Protein AF-A0A4R9PF13-F1 (afdb_monomer)

Radius of gyration: 14.57 Å; Cα contacts (8 Å, |Δi|>4): 140; chains: 1; bounding box: 33×23×40 Å

Nearest PDB structures (foldseek):
  8xl7-assembly1_I  TM=9.276E-01  e=1.727E-07  Homo sapiens
  8xl6-assembly1_C  TM=9.276E-01  e=1.968E-07  Homo sapiens
  8rth-assembly1_A  TM=9.446E-01  e=6.267E-06  Trypanosoma brucei
  7kct-assembly1_B  TM=9.243E-01  e=3.901E-05  Hydrogenobacter thermophilus
  5ks8-assembly1_B  TM=8.965E-01  e=8.001E-05  Methylobacillus flagellatus KT

Structure (mmCIF, N/CA/C/O backbone):
data_AF-A0A4R9PF13-F1
#
_entry.id   AF-A0A4R9PF13-F1
#
loop_
_atom_site.group_PDB
_atom_site.id
_atom_site.type_symbol
_atom_site.label_atom_id
_atom_site.label_alt_id
_atom_site.label_comp_id
_atom_site.label_asym_id
_atom_site.label_entity_id
_atom_site.label_seq_id
_atom_site.pdbx_PDB_ins_code
_atom_site.Cartn_x
_atom_site.Cartn_y
_atom_site.Cartn_z
_atom_site.occupancy
_atom_site.B_iso_or_equiv
_atom_site.auth_seq_id
_atom_site.auth_comp_id
_atom_site.auth_asym_id
_atom_site.auth_atom_id
_atom_site.pdbx_PDB_mode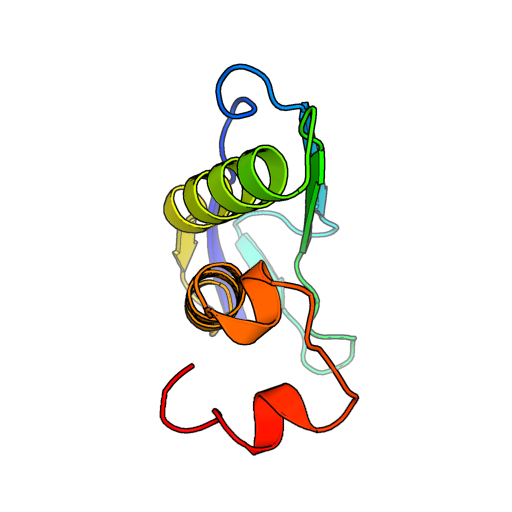l_num
ATOM 1 N N . GLY A 1 1 ? -12.484 3.855 14.281 1.00 89.25 1 GLY A N 1
ATOM 2 C CA . GLY A 1 1 ? -12.342 2.563 14.997 1.00 89.25 1 GLY A CA 1
ATOM 3 C C . GLY A 1 1 ? -11.058 2.564 15.804 1.00 89.25 1 GLY A C 1
ATOM 4 O O . GLY A 1 1 ? -10.326 3.536 15.709 1.00 89.25 1 GLY A O 1
ATOM 5 N N . MET A 1 2 ? -10.772 1.532 16.597 1.00 95.69 2 MET A N 1
ATOM 6 C CA . MET A 1 2 ? -9.487 1.405 17.307 1.00 95.69 2 MET A CA 1
ATOM 7 C C . MET A 1 2 ? -8.587 0.425 16.558 1.00 95.69 2 MET A C 1
ATOM 9 O O . MET A 1 2 ? -9.051 -0.640 16.167 1.00 95.69 2 MET A O 1
ATOM 13 N N . LEU A 1 3 ? -7.311 0.754 16.369 1.00 97.19 3 LEU A N 1
ATOM 14 C CA . LEU A 1 3 ? -6.336 -0.167 15.786 1.00 97.19 3 LEU A CA 1
ATOM 15 C C . LEU A 1 3 ? -5.876 -1.173 16.842 1.00 97.19 3 LEU A C 1
ATOM 17 O O . LEU A 1 3 ? -4.849 -0.981 17.482 1.00 97.19 3 LEU A O 1
ATOM 21 N N . HIS A 1 4 ? -6.628 -2.251 17.050 1.00 97.62 4 HIS A N 1
ATOM 22 C CA . HIS A 1 4 ? -6.238 -3.309 17.990 1.00 97.62 4 HIS A CA 1
ATOM 23 C C . HIS A 1 4 ? -4.922 -3.990 17.602 1.00 97.62 4 HIS A C 1
ATOM 25 O O . HIS A 1 4 ? -4.183 -4.435 18.476 1.00 97.62 4 HIS A O 1
ATOM 31 N N . HIS A 1 5 ? -4.623 -4.040 16.304 1.00 97.75 5 HIS A N 1
ATOM 32 C CA . HIS A 1 5 ? -3.358 -4.534 15.774 1.00 97.75 5 HIS A CA 1
ATOM 33 C C . HIS A 1 5 ? -2.921 -3.684 14.586 1.00 97.75 5 HIS A C 1
ATOM 35 O O . HIS A 1 5 ? -3.749 -3.333 13.742 1.00 97.75 5 HIS A O 1
ATOM 41 N N . LEU A 1 6 ? -1.630 -3.366 14.530 1.00 97.75 6 LEU A N 1
ATOM 42 C CA . LEU A 1 6 ? -0.989 -2.715 13.394 1.00 97.75 6 LEU A CA 1
ATOM 43 C C . LEU A 1 6 ? 0.462 -3.185 13.315 1.00 97.75 6 LEU A C 1
ATOM 45 O O . LEU A 1 6 ? 1.263 -2.874 14.199 1.00 97.75 6 LEU A O 1
ATOM 49 N N . LYS A 1 7 ? 0.802 -3.890 12.240 1.00 98.12 7 LYS A N 1
ATOM 50 C CA . LYS A 1 7 ? 2.166 -4.320 11.949 1.00 98.12 7 LYS A CA 1
ATOM 51 C C . LYS A 1 7 ? 2.457 -4.151 10.462 1.00 98.12 7 LYS A C 1
ATOM 53 O O . LYS A 1 7 ? 1.665 -4.551 9.615 1.00 98.12 7 LYS A O 1
ATOM 58 N N . PHE A 1 8 ? 3.607 -3.560 10.167 1.00 97.88 8 PHE A N 1
ATOM 59 C CA . PHE A 1 8 ? 4.157 -3.462 8.816 1.00 97.88 8 PHE A CA 1
ATOM 60 C C . PHE A 1 8 ? 5.320 -4.453 8.662 1.00 97.88 8 PHE A C 1
ATOM 62 O O . PHE A 1 8 ? 5.832 -4.929 9.678 1.00 97.88 8 PHE A O 1
ATOM 69 N N . PRO A 1 9 ? 5.774 -4.750 7.433 1.00 96.88 9 PRO A N 1
ATOM 70 C CA . PRO A 1 9 ? 6.935 -5.612 7.244 1.00 96.88 9 PRO A CA 1
ATOM 71 C C . PRO A 1 9 ? 8.202 -4.972 7.834 1.00 96.88 9 PRO A C 1
ATOM 73 O O . PRO A 1 9 ? 8.439 -3.773 7.671 1.00 96.88 9 PRO A O 1
ATOM 76 N N . ASP A 1 10 ? 9.036 -5.776 8.496 1.00 94.19 10 ASP A N 1
ATOM 77 C CA . ASP A 1 10 ? 10.246 -5.296 9.187 1.00 94.19 10 ASP A CA 1
ATOM 78 C C . ASP A 1 10 ? 11.374 -4.902 8.217 1.00 94.19 10 ASP A C 1
ATOM 80 O O . ASP A 1 10 ? 12.271 -4.129 8.557 1.00 94.19 10 ASP A O 1
ATOM 84 N N . ALA A 1 11 ? 11.340 -5.435 6.994 1.00 95.00 11 ALA A N 1
ATOM 85 C CA . ALA A 1 11 ? 12.323 -5.173 5.955 1.00 95.00 11 ALA A CA 1
ATOM 86 C C . ALA A 1 11 ? 11.668 -5.130 4.574 1.00 95.00 11 ALA A C 1
ATOM 88 O O . ALA A 1 11 ? 10.622 -5.732 4.331 1.00 95.00 11 ALA A O 1
ATOM 89 N N . ALA A 1 12 ? 12.316 -4.429 3.645 1.00 94.56 12 ALA A N 1
ATOM 90 C CA . ALA A 1 12 ? 11.891 -4.426 2.256 1.00 94.56 12 ALA A CA 1
ATOM 91 C C . ALA A 1 12 ? 12.049 -5.827 1.624 1.00 94.56 12 ALA A C 1
ATOM 93 O O . ALA A 1 12 ? 12.997 -6.550 1.950 1.00 94.56 12 ALA A O 1
ATOM 94 N N . PRO A 1 13 ? 11.180 -6.204 0.668 1.00 93.62 13 PRO A N 1
ATOM 95 C CA . PRO A 1 13 ? 11.406 -7.360 -0.193 1.00 93.62 13 PRO A CA 1
ATOM 96 C C . PRO A 1 13 ? 12.785 -7.331 -0.867 1.00 93.62 13 PRO A C 1
ATOM 98 O O . PRO A 1 13 ? 13.334 -6.264 -1.146 1.00 93.62 13 PRO A O 1
ATOM 101 N N . ALA A 1 14 ? 13.338 -8.510 -1.165 1.00 89.75 14 ALA A N 1
ATOM 102 C CA . ALA A 1 14 ? 14.648 -8.626 -1.803 1.00 89.75 14 ALA A CA 1
ATOM 103 C C . ALA A 1 14 ? 14.730 -7.786 -3.091 1.00 89.75 14 ALA A C 1
ATOM 105 O O . ALA A 1 14 ? 13.819 -7.811 -3.917 1.00 89.75 14 ALA A O 1
ATOM 106 N N . HIS A 1 15 ? 15.846 -7.071 -3.263 1.00 93.25 15 HIS A N 1
ATOM 107 C CA . HIS A 1 15 ? 16.098 -6.172 -4.398 1.00 93.25 15 HIS A CA 1
ATOM 108 C C . HIS A 1 15 ? 15.118 -4.989 -4.535 1.00 93.25 15 HIS A C 1
ATOM 110 O O . HIS A 1 15 ? 15.037 -4.384 -5.606 1.00 93.25 15 HIS A O 1
ATOM 116 N N . ALA A 1 16 ? 14.412 -4.630 -3.461 1.00 97.38 16 ALA A N 1
ATOM 117 C CA . ALA A 1 16 ? 13.580 -3.437 -3.378 1.00 97.38 16 ALA A CA 1
ATOM 118 C C . ALA A 1 16 ? 13.943 -2.594 -2.146 1.00 97.38 16 ALA A C 1
ATOM 120 O O . ALA A 1 16 ? 14.563 -3.071 -1.196 1.00 97.38 16 ALA A O 1
ATOM 121 N N . ALA A 1 17 ? 13.535 -1.328 -2.163 1.00 98.12 17 ALA A N 1
ATOM 122 C CA . ALA A 1 17 ? 13.492 -0.470 -0.987 1.00 98.12 17 ALA A CA 1
ATOM 123 C C . ALA A 1 17 ? 12.034 -0.266 -0.565 1.00 98.12 17 ALA A C 1
ATOM 125 O O . ALA A 1 17 ? 11.136 -0.255 -1.408 1.00 98.12 17 ALA A O 1
ATOM 126 N N . MET A 1 18 ? 11.806 -0.087 0.733 1.00 98.12 18 MET A N 1
ATOM 127 C CA . MET A 1 18 ? 10.484 0.148 1.304 1.00 98.12 18 MET A CA 1
ATOM 128 C C . MET A 1 18 ? 10.569 1.249 2.358 1.00 98.12 18 MET A C 1
ATOM 130 O O . MET A 1 18 ? 11.505 1.277 3.157 1.00 98.12 18 MET A O 1
ATOM 134 N N . ARG A 1 19 ? 9.584 2.146 2.365 1.00 98.12 19 ARG A N 1
ATOM 135 C CA . ARG A 1 19 ? 9.400 3.182 3.379 1.00 98.12 19 ARG A CA 1
ATOM 136 C C . ARG A 1 19 ? 7.953 3.174 3.844 1.00 98.12 19 ARG A C 1
ATOM 138 O O . ARG A 1 19 ? 7.041 3.237 3.025 1.00 98.12 19 ARG A O 1
ATOM 145 N N . ILE A 1 20 ? 7.770 3.138 5.158 1.00 98.12 20 ILE A N 1
ATOM 146 C CA . ILE A 1 20 ? 6.466 3.292 5.797 1.00 98.12 20 ILE A CA 1
ATOM 147 C C . ILE A 1 20 ? 6.409 4.673 6.438 1.00 98.12 20 ILE A C 1
ATOM 149 O O . ILE A 1 20 ? 7.258 5.019 7.259 1.00 98.12 20 ILE A O 1
ATOM 153 N N . GLU A 1 21 ? 5.404 5.458 6.073 1.00 98.12 21 GLU A N 1
ATOM 154 C CA . GLU A 1 21 ? 5.075 6.718 6.737 1.00 98.12 21 GLU A CA 1
ATOM 155 C C . GLU A 1 21 ? 3.748 6.526 7.465 1.00 98.12 21 GLU A C 1
ATOM 157 O O . GLU A 1 21 ? 2.719 6.338 6.823 1.00 98.12 21 GLU A O 1
ATOM 162 N N . THR A 1 22 ? 3.757 6.552 8.795 1.00 97.75 22 THR A N 1
ATOM 163 C CA . THR A 1 22 ? 2.550 6.391 9.615 1.00 97.75 22 THR A CA 1
ATOM 164 C C . THR A 1 22 ? 2.518 7.441 10.717 1.00 97.75 22 THR A C 1
ATOM 166 O O . THR A 1 22 ? 3.549 7.761 11.312 1.00 97.75 22 THR A O 1
ATOM 169 N N . GLY A 1 23 ? 1.328 7.981 10.979 1.00 96.31 23 GLY A N 1
ATOM 170 C CA . GLY A 1 23 ? 1.056 8.857 12.122 1.00 96.31 23 GLY A CA 1
ATOM 171 C C . GLY A 1 23 ? 0.445 8.122 13.317 1.00 96.31 23 GLY A C 1
ATOM 172 O O . GLY A 1 23 ? 0.221 8.745 14.350 1.00 96.31 23 GLY A O 1
ATOM 173 N N . VAL A 1 24 ? 0.173 6.821 13.173 1.00 97.25 24 VAL A N 1
ATOM 174 C CA . VAL A 1 24 ? -0.555 6.000 14.148 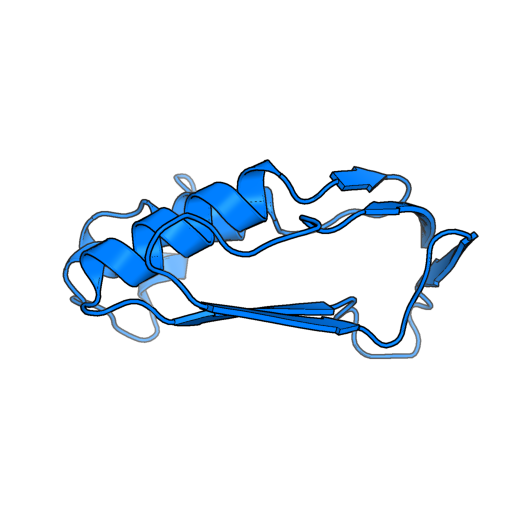1.00 97.25 24 VAL A CA 1
ATOM 175 C C . VAL A 1 24 ? 0.224 4.743 14.530 1.00 97.25 24 VAL A C 1
ATOM 177 O O . VAL A 1 24 ? 1.160 4.319 13.841 1.00 97.25 24 VAL A O 1
ATOM 180 N N . ARG A 1 25 ? -0.173 4.141 15.648 1.00 97.31 25 ARG A N 1
ATOM 181 C CA . ARG A 1 25 ? 0.376 2.920 16.242 1.00 97.31 25 ARG A CA 1
ATOM 182 C C . ARG A 1 25 ? -0.762 2.000 16.693 1.00 97.31 25 ARG A C 1
ATOM 184 O O . ARG A 1 25 ? -1.913 2.420 16.802 1.00 97.31 25 ARG A O 1
ATOM 191 N N . ALA A 1 26 ? -0.443 0.739 16.977 1.00 97.62 26 ALA A N 1
ATOM 192 C CA . ALA A 1 26 ? -1.400 -0.159 17.620 1.00 97.62 26 ALA A CA 1
ATOM 193 C C . ALA A 1 26 ? -1.883 0.445 18.957 1.00 97.62 26 ALA A C 1
ATOM 195 O O . ALA A 1 26 ? -1.084 0.970 19.731 1.00 97.62 26 ALA A O 1
ATOM 196 N N . GLY A 1 27 ? -3.189 0.378 19.205 1.00 97.62 27 GLY A N 1
ATOM 197 C CA . GLY A 1 27 ? -3.889 1.016 20.321 1.00 97.62 27 GLY A CA 1
ATOM 198 C C . GLY A 1 27 ? -4.513 2.375 19.987 1.00 97.62 27 GLY A C 1
ATOM 199 O O . GLY A 1 27 ? -5.428 2.797 20.696 1.00 97.62 27 GLY A O 1
ATOM 200 N N . ASP A 1 28 ? -4.093 3.038 18.905 1.00 97.50 28 ASP A N 1
ATOM 201 C CA . ASP A 1 28 ? -4.623 4.357 18.548 1.00 97.50 28 ASP A CA 1
ATOM 202 C C . ASP A 1 28 ? -6.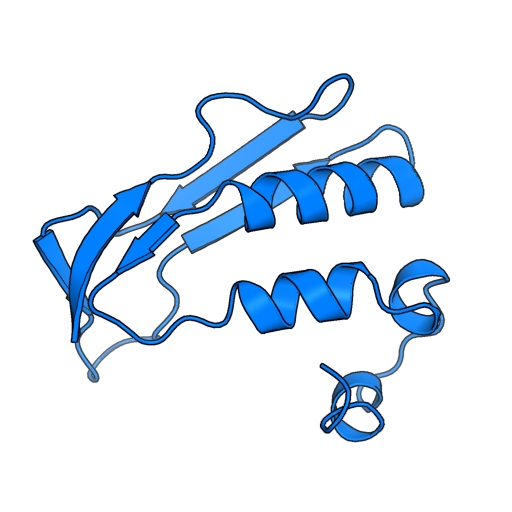069 4.283 18.034 1.00 97.50 28 ASP A C 1
ATOM 204 O O . ASP A 1 28 ? -6.497 3.327 17.376 1.00 97.50 28 ASP A O 1
ATOM 208 N N . ALA A 1 29 ? -6.833 5.341 18.308 1.00 96.12 29 ALA A N 1
ATOM 209 C CA . ALA A 1 29 ? -8.170 5.527 17.762 1.00 96.12 29 ALA A CA 1
ATOM 210 C C . ALA A 1 29 ? -8.118 6.294 16.432 1.00 96.12 29 ALA A C 1
ATOM 212 O O . ALA A 1 29 ? -7.630 7.420 16.364 1.00 96.12 29 ALA A O 1
ATOM 213 N N . ILE A 1 30 ? -8.708 5.717 15.387 1.00 95.94 30 ILE A N 1
ATOM 214 C CA . ILE A 1 30 ? -8.997 6.392 14.120 1.00 95.94 30 ILE A CA 1
ATOM 215 C C . ILE A 1 30 ? -10.324 7.133 14.268 1.00 95.94 30 ILE A C 1
ATOM 217 O O . ILE A 1 30 ? -11.407 6.531 14.246 1.00 95.94 30 ILE A O 1
ATOM 221 N N . SER A 1 31 ? -10.202 8.438 14.490 1.00 93.56 31 SER A N 1
ATOM 222 C CA . SER A 1 31 ? -11.306 9.381 14.643 1.00 93.56 31 SER A CA 1
ATOM 223 C C . SER A 1 31 ? -11.964 9.682 13.285 1.00 93.56 31 SER A C 1
ATOM 225 O O . SER A 1 31 ? -11.259 9.785 12.285 1.00 93.56 31 SER A O 1
ATOM 227 N N . PRO A 1 32 ? -13.295 9.879 13.234 1.00 93.94 32 PRO A N 1
ATOM 228 C CA . PRO A 1 32 ? -13.987 10.299 12.015 1.00 93.94 32 PRO A CA 1
ATOM 229 C C . PRO A 1 32 ? -13.819 11.798 11.702 1.00 93.94 32 PRO A C 1
ATOM 231 O O . PRO A 1 32 ? -14.351 12.273 10.705 1.00 93.94 32 PRO A O 1
ATOM 234 N N . PHE A 1 33 ? -13.134 12.563 12.560 1.00 96.56 33 PHE A N 1
ATOM 235 C CA . PHE A 1 33 ? -12.963 14.014 12.413 1.00 96.56 33 PHE A CA 1
ATOM 236 C C . PHE A 1 33 ? -11.754 14.411 11.552 1.00 96.56 33 PHE A C 1
ATOM 238 O O . PHE A 1 33 ? -11.565 15.596 11.288 1.00 96.56 33 PHE A O 1
ATOM 245 N N . TYR A 1 34 ? -10.933 13.445 11.134 1.00 95.12 34 TYR A N 1
ATOM 246 C CA . TYR A 1 34 ? -9.750 13.658 10.300 1.00 95.12 34 TYR A CA 1
ATOM 247 C C . TYR A 1 34 ? -9.763 12.719 9.091 1.00 95.12 34 TYR A C 1
ATOM 249 O O . TYR A 1 34 ? -10.607 11.829 8.987 1.00 95.12 34 TYR A O 1
ATOM 257 N N . ASP A 1 35 ? -8.813 12.930 8.182 1.00 95.75 35 ASP A N 1
ATOM 258 C CA . ASP A 1 35 ? -8.576 12.044 7.044 1.00 95.75 35 ASP A CA 1
ATOM 259 C C . ASP A 1 35 ? -8.342 10.589 7.514 1.00 95.75 35 ASP A C 1
ATOM 261 O O . ASP A 1 35 ? -7.548 10.375 8.436 1.00 95.75 35 ASP A O 1
ATOM 265 N N . PRO A 1 36 ? -9.004 9.576 6.918 1.00 95.44 36 PRO A N 1
ATOM 266 C CA . PRO A 1 36 ? -8.894 8.181 7.356 1.00 95.44 36 PRO A CA 1
ATOM 267 C C . PRO A 1 36 ? -7.555 7.506 7.009 1.00 95.44 36 PRO A C 1
ATOM 269 O O . PRO A 1 36 ? -7.395 6.310 7.266 1.00 95.44 36 PRO A O 1
ATOM 272 N N . MET A 1 37 ? -6.594 8.215 6.408 1.00 96.56 37 MET A N 1
ATOM 273 C CA . MET A 1 37 ? -5.297 7.652 6.037 1.00 96.56 37 MET A CA 1
ATOM 274 C C . MET A 1 37 ? -4.480 7.265 7.278 1.00 96.56 37 MET A C 1
ATOM 276 O O . MET A 1 37 ? -4.032 8.116 8.044 1.00 96.56 37 MET A O 1
ATOM 280 N N . ILE A 1 38 ? -4.226 5.963 7.439 1.00 96.75 38 ILE A N 1
ATOM 281 C CA . ILE A 1 38 ? -3.429 5.435 8.558 1.00 96.75 38 ILE A CA 1
ATOM 28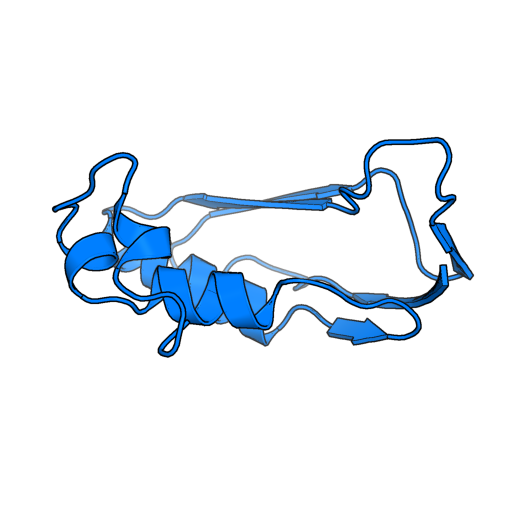2 C C . ILE A 1 38 ? -1.930 5.374 8.244 1.00 96.75 38 ILE A C 1
ATOM 284 O O . ILE A 1 38 ? -1.106 5.599 9.126 1.00 96.75 38 ILE A O 1
ATOM 288 N N . ALA A 1 39 ? -1.558 5.091 6.994 1.00 98.00 39 ALA A N 1
ATOM 289 C CA . ALA A 1 39 ? -0.166 4.983 6.579 1.00 98.00 39 ALA A CA 1
ATOM 290 C C . ALA A 1 39 ? -0.003 5.134 5.063 1.00 98.00 39 ALA A C 1
ATOM 292 O O . ALA A 1 39 ? -0.929 4.876 4.295 1.00 98.00 39 ALA A O 1
ATOM 293 N N . LYS A 1 40 ? 1.214 5.479 4.638 1.00 98.25 40 LYS A N 1
ATOM 294 C CA . LYS A 1 40 ? 1.689 5.351 3.259 1.00 98.25 40 LYS A CA 1
ATOM 295 C C . LYS A 1 40 ? 2.756 4.267 3.210 1.00 98.25 40 LYS A C 1
ATOM 297 O O . LYS A 1 40 ? 3.776 4.366 3.893 1.00 98.25 40 LYS A O 1
ATOM 302 N N . LEU A 1 41 ? 2.518 3.256 2.382 1.00 98.25 41 LEU A N 1
ATOM 303 C CA . LEU A 1 41 ? 3.471 2.195 2.085 1.00 98.25 41 LEU A CA 1
ATOM 304 C C . LEU A 1 41 ? 4.089 2.489 0.720 1.00 98.25 41 LEU A C 1
ATOM 306 O O . LEU A 1 41 ? 3.420 2.410 -0.308 1.00 98.25 41 LEU A O 1
ATOM 310 N N . VAL A 1 42 ? 5.362 2.872 0.716 1.00 98.25 42 VAL A N 1
ATOM 311 C CA . VAL A 1 42 ? 6.093 3.262 -0.491 1.00 98.25 42 VAL A CA 1
ATOM 312 C C . VAL A 1 42 ? 7.140 2.202 -0.785 1.00 98.25 42 VAL A C 1
ATOM 314 O O . VAL A 1 42 ? 7.954 1.885 0.080 1.00 98.25 42 VAL A O 1
ATOM 317 N N . VAL A 1 43 ? 7.155 1.682 -2.011 1.00 98.38 43 VAL A N 1
ATOM 318 C CA . VAL A 1 43 ? 8.193 0.759 -2.481 1.00 98.38 43 VAL A CA 1
ATOM 319 C C . VAL A 1 43 ? 8.904 1.313 -3.706 1.00 98.38 43 VAL A C 1
ATOM 321 O O . VAL A 1 43 ? 8.327 2.051 -4.502 1.00 98.38 43 VAL A O 1
ATOM 324 N N . HIS A 1 44 ? 10.162 0.928 -3.866 1.00 98.44 44 HIS A N 1
ATOM 325 C CA . HIS A 1 44 ? 10.964 1.238 -5.039 1.00 98.44 44 HIS A CA 1
ATOM 326 C C . HIS A 1 44 ? 11.709 -0.017 -5.496 1.00 98.44 44 HIS A C 1
ATOM 328 O O . HIS A 1 44 ? 12.374 -0.676 -4.696 1.00 98.44 44 HIS A O 1
ATOM 334 N N . GLY A 1 45 ? 11.609 -0.334 -6.785 1.00 97.69 45 GLY A N 1
ATOM 335 C CA . GLY A 1 45 ? 12.313 -1.438 -7.433 1.00 97.69 45 GLY A CA 1
ATOM 336 C C . GLY A 1 45 ? 13.114 -0.945 -8.636 1.00 97.69 45 GLY A C 1
ATOM 337 O O . GLY A 1 45 ? 12.966 0.196 -9.063 1.00 97.69 45 GLY A O 1
ATOM 338 N N . LYS A 1 46 ? 13.959 -1.815 -9.199 1.00 97.88 46 LYS A N 1
ATOM 339 C CA . LYS A 1 46 ? 14.771 -1.501 -10.393 1.00 97.88 46 LYS A CA 1
ATOM 340 C C . LYS 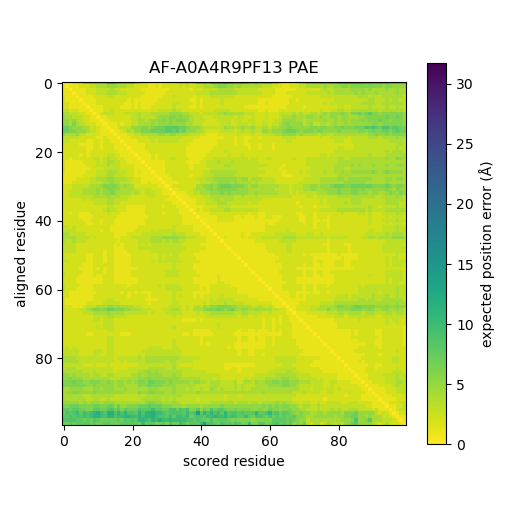A 1 46 ? 13.941 -1.172 -11.643 1.00 97.88 46 LYS A C 1
ATOM 342 O O . LYS A 1 46 ? 14.426 -0.506 -12.548 1.00 97.88 46 LYS A O 1
ATOM 347 N N . ASP A 1 47 ? 12.718 -1.686 -11.695 1.00 97.56 47 ASP A N 1
ATOM 348 C CA . ASP A 1 47 ? 11.741 -1.491 -12.755 1.00 97.56 47 ASP A CA 1
ATOM 349 C C . ASP A 1 47 ? 10.326 -1.587 -12.161 1.00 97.56 47 ASP A C 1
ATOM 351 O O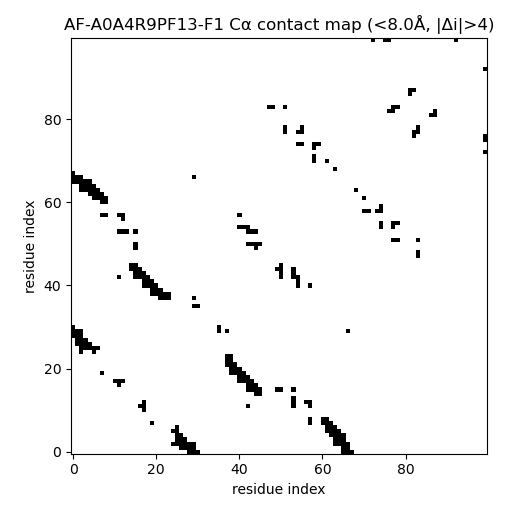 . ASP A 1 47 ? 10.136 -1.909 -10.981 1.00 97.56 47 ASP A O 1
ATOM 355 N N . ARG A 1 48 ? 9.321 -1.281 -12.986 1.00 96.94 48 ARG A N 1
ATOM 356 C CA . ARG A 1 48 ? 7.914 -1.241 -12.577 1.00 96.94 48 ARG A CA 1
ATOM 357 C C . ARG A 1 48 ? 7.406 -2.597 -12.087 1.00 96.94 48 ARG A C 1
ATOM 359 O O . ARG A 1 48 ? 6.705 -2.653 -11.081 1.00 96.94 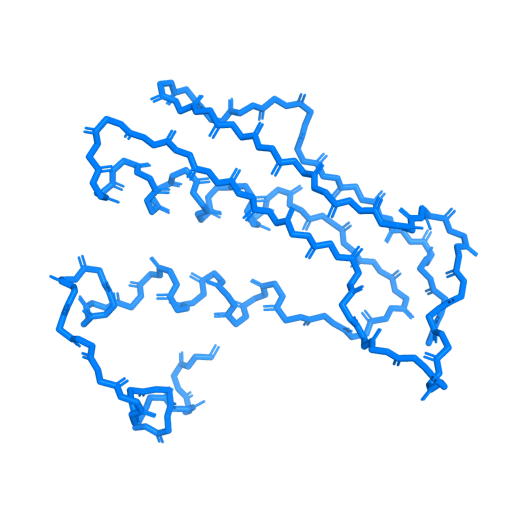48 ARG A O 1
ATOM 366 N N . ALA A 1 49 ? 7.789 -3.681 -12.759 1.00 96.62 49 ALA A N 1
ATOM 367 C CA . ALA A 1 49 ? 7.366 -5.030 -12.396 1.00 96.62 49 ALA A CA 1
ATOM 368 C C . ALA A 1 49 ? 7.941 -5.449 -11.032 1.00 96.62 49 ALA A C 1
ATOM 370 O O . ALA A 1 49 ? 7.214 -5.969 -10.185 1.00 96.62 49 ALA A O 1
ATOM 371 N N . ALA A 1 50 ? 9.219 -5.157 -10.781 1.00 97.62 50 ALA A N 1
ATOM 372 C CA . ALA A 1 50 ? 9.868 -5.392 -9.497 1.00 97.62 50 ALA A CA 1
ATOM 373 C C . ALA A 1 50 ? 9.231 -4.558 -8.376 1.00 97.62 50 ALA A C 1
ATOM 375 O O . ALA A 1 50 ? 9.006 -5.077 -7.283 1.00 97.62 50 ALA A O 1
ATOM 376 N N . ALA A 1 51 ? 8.899 -3.290 -8.644 1.00 98.19 51 ALA A N 1
ATOM 377 C CA . ALA A 1 51 ? 8.211 -2.434 -7.680 1.00 98.19 51 ALA A CA 1
ATOM 378 C C . ALA A 1 5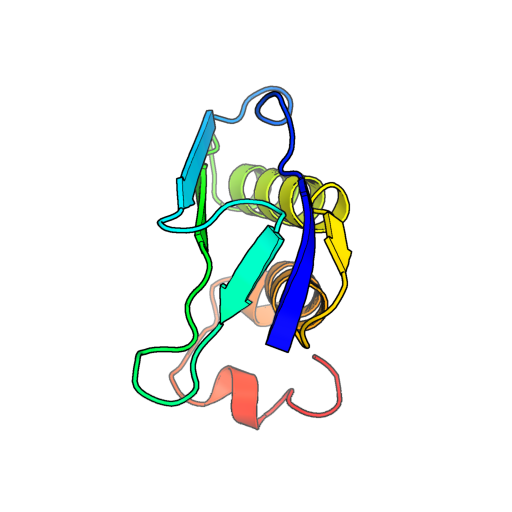1 ? 6.808 -2.967 -7.339 1.00 98.19 51 ALA A C 1
ATOM 380 O O . ALA A 1 51 ? 6.473 -3.061 -6.163 1.00 98.19 51 ALA A O 1
ATOM 381 N N . LEU A 1 52 ? 6.012 -3.389 -8.328 1.00 97.94 52 LEU A N 1
ATOM 382 C CA . LEU A 1 52 ? 4.685 -3.971 -8.090 1.00 97.94 52 LEU A CA 1
ATOM 383 C C . LEU A 1 52 ? 4.754 -5.301 -7.334 1.00 97.94 52 LEU A C 1
ATOM 385 O O . LEU A 1 52 ? 3.974 -5.525 -6.410 1.00 97.94 52 LEU A O 1
ATOM 389 N N . ALA A 1 53 ? 5.712 -6.169 -7.667 1.00 97.00 53 ALA A N 1
ATOM 390 C CA . ALA A 1 53 ? 5.929 -7.411 -6.930 1.00 97.00 53 ALA A CA 1
ATOM 391 C C . ALA A 1 53 ? 6.288 -7.140 -5.458 1.00 97.00 53 ALA A C 1
ATOM 393 O O . ALA A 1 53 ? 5.743 -7.784 -4.558 1.00 97.00 53 ALA A O 1
ATOM 394 N N . ALA A 1 54 ? 7.152 -6.152 -5.204 1.00 97.94 54 ALA A N 1
ATOM 395 C CA . ALA A 1 54 ? 7.490 -5.720 -3.853 1.00 97.94 54 ALA A CA 1
ATOM 396 C C . ALA A 1 54 ? 6.284 -5.105 -3.121 1.00 97.94 54 ALA A C 1
ATOM 398 O O . ALA A 1 54 ? 6.062 -5.428 -1.956 1.00 97.94 54 ALA A O 1
ATOM 399 N N . LEU A 1 55 ? 5.479 -4.280 -3.803 1.00 98.31 55 LEU A N 1
ATOM 400 C CA . LEU A 1 55 ? 4.272 -3.662 -3.247 1.00 98.31 55 LEU A CA 1
ATOM 401 C C . LEU A 1 55 ? 3.272 -4.726 -2.793 1.00 98.31 55 LEU A C 1
ATOM 403 O O . LEU A 1 55 ? 2.811 -4.696 -1.656 1.00 98.31 55 LEU A O 1
ATOM 407 N N . ARG A 1 56 ? 2.983 -5.701 -3.662 1.00 97.19 56 ARG A N 1
ATOM 408 C CA . ARG A 1 56 ? 2.065 -6.808 -3.367 1.00 97.19 56 ARG A CA 1
ATOM 409 C C . ARG A 1 56 ? 2.531 -7.626 -2.169 1.00 97.19 56 ARG A C 1
ATOM 411 O O . ARG A 1 56 ? 1.722 -7.946 -1.305 1.00 97.19 56 ARG A O 1
ATOM 418 N N . LYS A 1 57 ? 3.832 -7.927 -2.089 1.00 97.06 57 LYS A N 1
ATOM 419 C CA . LYS A 1 57 ? 4.403 -8.643 -0.942 1.00 97.06 57 LYS A CA 1
ATOM 420 C C . LYS A 1 57 ? 4.270 -7.833 0.352 1.00 97.06 57 LYS A C 1
ATOM 422 O O . LYS A 1 57 ? 3.806 -8.366 1.352 1.00 97.06 57 LYS A O 1
ATOM 427 N N . ALA A 1 58 ? 4.621 -6.550 0.318 1.00 97.94 58 ALA A N 1
ATOM 428 C CA . ALA A 1 58 ? 4.553 -5.683 1.488 1.00 97.94 58 ALA A CA 1
ATOM 429 C C . ALA A 1 58 ? 3.111 -5.473 1.989 1.00 97.94 58 ALA A C 1
ATOM 431 O O . ALA A 1 58 ? 2.877 -5.450 3.195 1.00 97.94 58 ALA A O 1
ATOM 432 N N . LEU A 1 59 ? 2.137 -5.371 1.078 1.00 97.81 59 LEU A N 1
ATOM 433 C CA . LEU A 1 59 ? 0.714 -5.316 1.422 1.00 97.81 59 LEU A CA 1
ATOM 434 C C . LEU A 1 59 ? 0.220 -6.633 2.036 1.00 97.81 59 LEU A C 1
ATOM 436 O O . LEU A 1 59 ? -0.513 -6.590 3.018 1.00 97.81 59 LEU A O 1
ATOM 440 N N . ALA A 1 60 ? 0.644 -7.785 1.507 1.00 96.25 60 ALA A N 1
ATOM 441 C CA . ALA A 1 60 ? 0.273 -9.098 2.043 1.00 96.25 60 ALA A CA 1
ATOM 442 C C . ALA A 1 60 ? 0.848 -9.369 3.447 1.00 96.25 60 ALA A C 1
ATOM 444 O O . ALA A 1 60 ? 0.247 -10.098 4.229 1.00 96.25 60 ALA A O 1
ATOM 445 N N . GLU A 1 61 ? 2.000 -8.777 3.763 1.00 96.94 61 GLU A N 1
ATOM 446 C CA . GLU A 1 61 ? 2.652 -8.849 5.077 1.00 96.94 61 GLU A CA 1
ATOM 447 C C . GLU A 1 61 ? 2.213 -7.715 6.029 1.00 96.94 61 GLU A C 1
ATOM 449 O O . GLU A 1 61 ? 2.647 -7.673 7.179 1.00 96.94 61 GLU A O 1
ATOM 454 N N . THR A 1 62 ? 1.364 -6.784 5.574 1.00 97.81 62 THR A N 1
ATOM 455 C CA . THR A 1 62 ? 0.803 -5.726 6.424 1.00 97.81 62 THR A CA 1
ATOM 456 C C . THR A 1 62 ? -0.423 -6.253 7.160 1.00 97.81 62 THR A C 1
ATOM 458 O O . THR A 1 62 ? -1.417 -6.649 6.553 1.00 97.81 62 THR A O 1
ATOM 461 N N . GLU A 1 63 ? -0.383 -6.201 8.486 1.00 97.50 63 GLU A N 1
ATOM 462 C CA . GLU A 1 63 ? -1.430 -6.725 9.356 1.00 97.50 63 GLU A CA 1
ATOM 463 C C . GLU A 1 63 ? -2.150 -5.566 10.059 1.00 97.50 63 GLU A C 1
ATOM 465 O O . GLU A 1 63 ? -1.522 -4.753 10.743 1.00 97.50 63 GLU A O 1
ATOM 470 N N . VAL A 1 64 ? -3.478 -5.492 9.920 1.00 97.38 64 VAL A N 1
ATOM 471 C CA . VAL A 1 64 ? -4.311 -4.486 10.598 1.00 97.38 64 VAL A CA 1
ATOM 472 C C . VAL A 1 64 ? -5.578 -5.137 11.141 1.00 97.38 64 VAL A C 1
ATOM 474 O O . VAL A 1 64 ? -6.251 -5.872 10.421 1.00 97.38 64 VAL A O 1
ATOM 477 N N . ALA A 1 65 ? -5.936 -4.848 12.393 1.00 96.81 65 ALA A N 1
ATOM 478 C CA . ALA A 1 65 ? -7.203 -5.283 12.981 1.00 96.81 65 ALA A CA 1
ATOM 479 C C . ALA A 1 65 ? -7.864 -4.176 13.815 1.00 96.81 65 ALA A C 1
ATOM 481 O O . ALA A 1 65 ? -7.187 -3.352 14.430 1.00 96.81 65 ALA A O 1
ATOM 482 N N . GLY A 1 66 ? -9.201 -4.187 13.861 1.00 95.44 66 GLY A N 1
ATOM 483 C CA . GLY A 1 66 ? -10.025 -3.246 14.639 1.00 95.44 66 GLY A CA 1
ATOM 484 C C . GLY A 1 66 ? -10.541 -2.020 13.867 1.00 95.44 66 GLY A C 1
ATOM 485 O O . GLY A 1 66 ? -11.393 -1.277 14.362 1.00 95.44 66 GLY A O 1
ATOM 486 N N . SER A 1 67 ? -10.102 -1.838 12.621 1.00 93.75 67 SER A N 1
ATOM 487 C CA . SER A 1 67 ? -10.685 -0.880 11.679 1.00 93.75 67 SER A CA 1
ATOM 488 C C . SER A 1 67 ? -10.762 -1.492 10.286 1.00 93.75 67 SER A C 1
ATOM 490 O O . SER A 1 67 ? -9.907 -2.294 9.914 1.00 93.75 67 SER A O 1
ATOM 492 N N . THR A 1 68 ? -11.762 -1.085 9.508 1.00 93.56 68 THR A N 1
ATOM 493 C CA . THR A 1 68 ? -11.801 -1.367 8.071 1.00 93.56 68 THR A CA 1
ATOM 494 C C . THR A 1 68 ? -10.628 -0.659 7.397 1.00 93.56 68 THR A C 1
ATOM 496 O O . THR A 1 68 ? -10.371 0.514 7.676 1.00 93.56 68 THR A O 1
ATOM 499 N N . VAL A 1 69 ? -9.924 -1.375 6.523 1.00 95.50 69 VAL A N 1
ATOM 500 C CA . VAL A 1 69 ? -8.797 -0.873 5.730 1.00 95.50 69 VAL A CA 1
ATOM 501 C C . VAL A 1 69 ? -8.936 -1.328 4.282 1.00 95.50 69 VAL A C 1
ATOM 503 O O . VAL A 1 69 ? -9.659 -2.276 3.990 1.00 95.50 69 VAL A O 1
ATOM 506 N N . ASN A 1 70 ? -8.224 -0.665 3.376 1.00 96.56 70 ASN A N 1
ATOM 507 C CA . ASN A 1 70 ? -8.255 -0.937 1.940 1.00 96.56 70 ASN A CA 1
ATOM 508 C C . ASN A 1 70 ? -7.027 -1.723 1.443 1.00 96.56 70 ASN A C 1
ATOM 510 O O . ASN A 1 70 ? -6.756 -1.725 0.248 1.00 96.56 70 ASN A O 1
ATOM 514 N N . THR A 1 71 ? -6.270 -2.387 2.323 1.00 96.44 71 THR A N 1
ATOM 515 C CA . THR A 1 71 ? -5.052 -3.123 1.930 1.00 96.44 71 THR A CA 1
ATOM 516 C C . THR A 1 71 ? -5.335 -4.226 0.909 1.00 96.44 71 THR A C 1
ATOM 518 O O . THR A 1 71 ? -4.554 -4.390 -0.024 1.00 96.44 71 THR A O 1
ATOM 521 N N . ALA A 1 72 ? -6.466 -4.930 1.039 1.00 94.38 72 ALA A N 1
ATOM 522 C CA . ALA A 1 72 ? -6.901 -5.945 0.077 1.00 94.38 72 ALA A CA 1
ATOM 523 C C . ALA A 1 72 ? -7.174 -5.343 -1.311 1.00 94.38 72 ALA A C 1
ATOM 525 O O . ALA A 1 72 ? -6.603 -5.811 -2.292 1.00 94.38 72 ALA A O 1
ATOM 526 N N . PHE A 1 73 ? -7.942 -4.250 -1.368 1.00 97.00 73 PHE A N 1
ATOM 527 C CA . PHE A 1 73 ? -8.195 -3.495 -2.599 1.00 97.00 73 PHE A CA 1
ATOM 528 C C . PHE A 1 73 ? -6.890 -3.008 -3.250 1.00 97.00 73 PHE A C 1
ATOM 530 O O . PHE A 1 73 ? -6.667 -3.185 -4.443 1.00 97.00 73 PHE A O 1
ATOM 537 N N . LEU A 1 74 ? -5.972 -2.437 -2.462 1.00 97.56 74 LEU A N 1
ATOM 538 C CA . LEU A 1 74 ? -4.674 -1.979 -2.968 1.00 97.56 74 LEU A CA 1
ATOM 539 C C . LEU A 1 74 ? -3.828 -3.139 -3.515 1.00 97.56 74 LEU A C 1
ATOM 541 O O . LEU A 1 74 ? -3.102 -2.960 -4.492 1.00 97.56 74 LEU A O 1
ATOM 545 N N . ALA A 1 75 ? -3.912 -4.323 -2.904 1.00 95.88 75 ALA A N 1
ATOM 546 C CA . ALA A 1 75 ? -3.214 -5.515 -3.374 1.00 95.88 75 ALA A CA 1
ATOM 547 C C . ALA A 1 75 ? -3.826 -6.069 -4.669 1.00 95.88 75 ALA A C 1
ATOM 549 O O . ALA A 1 75 ? -3.069 -6.497 -5.543 1.00 95.88 75 ALA A O 1
ATOM 550 N N . ALA A 1 76 ? -5.157 -6.028 -4.801 1.00 96.25 76 ALA A N 1
ATOM 551 C CA . ALA A 1 76 ? -5.873 -6.376 -6.025 1.00 96.25 76 ALA A CA 1
ATOM 552 C C . ALA A 1 76 ? -5.509 -5.411 -7.162 1.00 96.25 76 ALA A C 1
ATOM 554 O O . ALA A 1 76 ? -5.043 -5.854 -8.207 1.00 96.25 76 ALA A O 1
ATOM 555 N N . LEU A 1 77 ? -5.559 -4.098 -6.916 1.00 96.94 77 LEU A N 1
ATOM 556 C CA . LEU A 1 77 ? -5.175 -3.080 -7.899 1.00 96.94 77 LEU A CA 1
ATOM 557 C C . LEU A 1 77 ? -3.704 -3.205 -8.318 1.00 96.94 77 LEU A C 1
ATOM 559 O O . LEU A 1 77 ? -3.376 -3.076 -9.490 1.00 96.94 77 LEU A O 1
ATOM 563 N N . ALA A 1 78 ? -2.798 -3.512 -7.387 1.00 96.44 78 ALA A N 1
ATOM 564 C CA . ALA A 1 78 ? -1.393 -3.758 -7.716 1.00 96.44 78 ALA A CA 1
ATOM 565 C C . ALA A 1 78 ? -1.165 -5.044 -8.541 1.00 96.44 78 ALA A C 1
ATOM 567 O O . ALA A 1 78 ? -0.068 -5.233 -9.074 1.00 96.44 78 ALA A O 1
ATOM 568 N N . ALA A 1 79 ? -2.156 -5.939 -8.606 1.00 95.56 79 ALA A N 1
ATOM 569 C CA . ALA A 1 79 ? -2.146 -7.171 -9.392 1.00 95.56 79 ALA A CA 1
ATOM 570 C C . ALA A 1 79 ? -2.957 -7.077 -10.699 1.00 95.56 79 ALA A C 1
ATOM 572 O O . ALA A 1 79 ? -2.828 -7.973 -11.533 1.00 95.56 79 ALA A O 1
ATOM 573 N N . ASP A 1 80 ? -3.755 -6.023 -10.876 1.00 96.25 80 ASP A N 1
ATOM 574 C CA . ASP A 1 80 ? -4.552 -5.760 -12.075 1.00 96.25 80 ASP A CA 1
ATOM 575 C C . ASP A 1 80 ? -3.660 -5.598 -13.317 1.00 96.25 80 ASP A C 1
ATOM 577 O O . ASP A 1 80 ? -2.576 -5.011 -13.252 1.00 96.25 80 ASP A O 1
ATOM 581 N N . ALA A 1 81 ? -4.095 -6.155 -14.450 1.00 95.00 81 ALA A N 1
ATOM 582 C CA . ALA A 1 81 ? -3.285 -6.223 -15.663 1.00 95.00 81 ALA A CA 1
ATOM 583 C C . ALA A 1 81 ? -3.089 -4.849 -16.319 1.00 95.00 81 ALA A C 1
ATOM 585 O O . ALA A 1 81 ? -1.967 -4.528 -16.719 1.00 95.00 81 ALA A O 1
ATOM 586 N N . ASP A 1 82 ? -4.135 -4.027 -16.369 1.00 95.56 82 ASP A N 1
ATOM 587 C CA . ASP A 1 82 ? -4.096 -2.690 -16.963 1.00 95.56 82 ASP A CA 1
ATOM 588 C C . ASP A 1 82 ? -3.261 -1.761 -16.078 1.00 95.56 82 ASP A C 1
ATOM 590 O O . ASP A 1 82 ? -2.333 -1.082 -16.543 1.00 95.56 82 ASP A O 1
ATOM 594 N N . PHE A 1 83 ? -3.464 -1.847 -14.757 1.00 96.88 83 PHE A N 1
ATOM 595 C CA . PHE A 1 83 ? -2.602 -1.180 -13.795 1.00 96.88 83 PHE A CA 1
ATOM 596 C C . PHE A 1 83 ? -1.160 -1.654 -13.933 1.00 96.88 83 PHE A C 1
ATOM 598 O O . PHE A 1 83 ? -0.271 -0.813 -13.914 1.00 96.88 83 PHE A O 1
ATOM 605 N N . ALA A 1 84 ? -0.872 -2.947 -14.112 1.00 96.25 84 ALA A N 1
ATOM 606 C CA . ALA A 1 84 ? 0.481 -3.486 -14.289 1.00 96.25 84 ALA A CA 1
ATOM 607 C C . ALA A 1 84 ? 1.130 -3.120 -15.642 1.00 96.25 84 ALA A C 1
ATOM 609 O O . ALA A 1 84 ? 2.354 -2.944 -15.706 1.00 96.25 84 ALA A O 1
ATOM 610 N N . ALA A 1 85 ? 0.335 -2.920 -16.690 1.00 96.00 85 ALA A N 1
ATOM 611 C CA . ALA A 1 85 ? 0.787 -2.427 -17.987 1.00 96.00 85 ALA A CA 1
ATOM 612 C C . ALA A 1 85 ? 1.030 -0.907 -17.985 1.00 96.00 85 ALA A C 1
ATOM 614 O O . ALA A 1 85 ? 1.807 -0.403 -18.794 1.00 96.00 85 ALA A O 1
ATOM 615 N N . GLY A 1 86 ? 0.420 -0.183 -17.040 1.00 95.88 86 GLY A N 1
ATOM 616 C CA . GLY A 1 86 ? 0.392 1.278 -17.051 1.00 95.88 86 GLY A CA 1
ATOM 617 C C . GLY A 1 86 ? -0.651 1.845 -18.018 1.00 95.88 86 GLY A C 1
ATOM 618 O O . GLY A 1 86 ? -0.607 3.043 -18.292 1.00 95.88 86 GLY A O 1
ATOM 619 N N . ASP A 1 87 ? -1.573 1.009 -18.501 1.00 95.88 87 ASP A N 1
ATOM 620 C CA . ASP A 1 87 ? -2.736 1.418 -19.287 1.00 95.88 87 ASP A CA 1
ATOM 621 C C . ASP A 1 87 ? -3.816 1.946 -18.337 1.00 95.88 87 ASP A C 1
ATOM 623 O O . ASP A 1 87 ? -4.762 1.262 -17.959 1.00 95.88 87 ASP A O 1
ATOM 627 N N . VAL A 1 88 ? -3.579 3.149 -17.815 1.00 95.88 88 VAL A N 1
ATOM 628 C CA . VAL A 1 88 ? -4.387 3.729 -16.743 1.00 95.88 88 VAL A CA 1
ATOM 629 C C . VAL A 1 88 ? -4.973 5.068 -17.163 1.00 95.88 88 VAL A C 1
ATOM 631 O O . VAL A 1 88 ? -4.301 5.921 -17.741 1.00 95.88 88 VAL A O 1
ATOM 634 N N . ASP A 1 89 ? -6.227 5.278 -16.786 1.00 96.00 89 ASP A N 1
ATOM 635 C CA . ASP A 1 89 ? -6.909 6.566 -16.836 1.00 96.00 89 ASP A CA 1
ATOM 636 C C . ASP A 1 89 ? -7.623 6.828 -15.499 1.00 96.00 89 ASP A C 1
ATOM 638 O O . ASP A 1 89 ? -7.548 6.036 -14.556 1.00 96.00 89 ASP A O 1
ATOM 642 N N . THR A 1 90 ? -8.319 7.958 -15.391 1.00 95.94 90 THR A N 1
ATOM 643 C CA . THR A 1 90 ? -9.030 8.345 -14.162 1.00 95.94 90 THR A CA 1
ATOM 644 C C . THR A 1 90 ? -10.315 7.550 -13.898 1.00 95.94 90 THR A C 1
ATOM 646 O O . THR A 1 90 ? -10.953 7.758 -12.869 1.00 95.94 90 THR A O 1
ATOM 649 N N . GLY A 1 91 ? -10.704 6.646 -14.799 1.00 96.06 91 GLY A N 1
ATOM 650 C CA . GLY A 1 91 ? -11.878 5.782 -14.714 1.00 96.06 91 GLY A CA 1
ATOM 651 C C . GLY A 1 91 ? -11.579 4.297 -14.480 1.00 96.06 91 GLY A C 1
ATOM 652 O O . GLY A 1 91 ? -12.536 3.555 -14.275 1.00 96.06 91 GLY A O 1
ATOM 653 N N . LEU A 1 92 ? -10.310 3.856 -14.476 1.00 95.31 92 LEU A N 1
ATOM 654 C CA . LEU A 1 92 ? -9.913 2.441 -14.324 1.00 95.31 92 LEU A CA 1
ATOM 655 C C . LEU A 1 92 ? -10.635 1.742 -13.161 1.00 95.31 92 LEU A C 1
ATOM 657 O O . LEU A 1 92 ? -11.323 0.747 -13.362 1.00 95.31 92 LEU A O 1
ATOM 661 N N . ILE A 1 93 ? -10.537 2.307 -11.955 1.00 96.00 93 ILE A N 1
ATOM 662 C CA . ILE A 1 93 ? -11.147 1.724 -10.748 1.00 96.00 93 ILE A CA 1
ATOM 663 C C . ILE A 1 93 ? -12.667 1.606 -10.901 1.00 96.00 93 ILE A C 1
ATOM 665 O O . ILE A 1 93 ? -13.246 0.610 -10.490 1.00 96.00 93 ILE A O 1
ATOM 669 N N . GLY A 1 94 ? -13.316 2.597 -11.516 1.00 94.94 94 GLY A N 1
ATOM 670 C CA . GLY A 1 94 ? -14.761 2.564 -11.738 1.00 94.94 94 GLY A CA 1
ATOM 671 C C . GLY A 1 94 ? -15.193 1.478 -12.727 1.00 94.94 94 GLY A C 1
ATOM 672 O O . GLY A 1 94 ? -16.298 0.962 -12.606 1.00 94.94 94 GLY A O 1
ATOM 673 N N . ARG A 1 95 ? -14.332 1.107 -13.686 1.00 92.94 95 ARG A N 1
ATOM 674 C CA . ARG A 1 95 ? -14.596 0.005 -14.624 1.00 92.94 95 ARG A CA 1
ATOM 675 C C . ARG A 1 95 ? -14.410 -1.366 -13.980 1.00 92.94 95 ARG A C 1
ATOM 677 O O . ARG A 1 95 ? -15.157 -2.273 -14.321 1.00 92.94 95 ARG A O 1
ATOM 684 N N . HIS A 1 96 ? -13.428 -1.513 -13.087 1.00 89.56 96 HIS A N 1
ATOM 685 C CA . HIS A 1 96 ? -13.046 -2.801 -12.481 1.00 89.56 96 HIS A CA 1
ATOM 686 C C . HIS A 1 96 ? -13.549 -2.939 -11.031 1.00 89.56 96 HIS A C 1
ATOM 688 O O . HIS A 1 96 ? -13.046 -3.759 -10.273 1.00 89.56 96 HIS A O 1
ATOM 694 N N . GLN A 1 97 ? -14.526 -2.126 -10.613 1.00 87.31 97 GLN A N 1
ATOM 695 C CA . GLN A 1 97 ? -14.925 -2.008 -9.205 1.00 87.31 97 GLN A CA 1
ATOM 696 C C . GLN A 1 97 ? -15.391 -3.333 -8.581 1.00 87.31 97 GLN A C 1
ATOM 698 O O . GLN A 1 97 ? -15.180 -3.544 -7.394 1.00 87.31 97 GLN A O 1
ATOM 703 N N . ASP A 1 98 ? -16.018 -4.213 -9.362 1.00 87.69 98 ASP A N 1
ATOM 704 C CA . ASP A 1 98 ? -16.505 -5.509 -8.872 1.00 87.69 98 ASP A CA 1
ATOM 705 C C . ASP A 1 98 ? -15.391 -6.574 -8.783 1.00 87.69 98 ASP A C 1
ATOM 707 O O . ASP A 1 98 ? -15.583 -7.625 -8.170 1.00 87.69 98 ASP A O 1
ATOM 711 N N . GLU A 1 99 ? -14.231 -6.313 -9.395 1.00 86.81 99 GLU A N 1
ATOM 712 C CA . GLU A 1 99 ? -13.086 -7.229 -9.483 1.00 86.81 99 GLU A CA 1
ATOM 713 C C . GLU A 1 99 ? -11.954 -6.872 -8.496 1.00 86.81 99 GLU A C 1
ATOM 715 O O . GLU A 1 99 ? -11.105 -7.722 -8.209 1.00 86.81 99 GLU A O 1
ATOM 720 N N . LEU A 1 100 ? -11.952 -5.637 -7.971 1.00 86.50 100 LEU A N 1
ATOM 721 C CA . LEU A 1 100 ? -10.937 -5.058 -7.073 1.00 86.50 100 LEU A CA 1
ATOM 722 C C . LEU A 1 100 ? -11.387 -4.998 -5.606 1.00 86.50 100 LEU A C 1
ATOM 724 O O . LEU A 1 100 ? -10.535 -5.278 -4.729 1.00 86.50 100 LEU A O 1
#

Foldseek 3Di:
DAFQDWDFDPAFPPQKHKDKDAPDDHGDDQDPVDDNDGIDIAMGHPDLLRRLVRLLVRLVRIDTDDDDDCSVVVNQCSVDPCSSVVVDDPCVCVVCVVRD

Solvent-accessible surface area (backbone atoms only — not comparable to full-atom values): 5956 Å² total; per-residue (Å²): 73,42,26,73,37,59,46,68,59,95,63,53,49,90,86,38,48,62,48,78,50,62,91,68,55,56,69,40,71,52,57,89,88,53,80,85,78,59,64,47,85,46,60,46,36,93,44,71,70,53,21,36,55,39,42,38,51,48,43,74,52,42,46,73,35,59,51,93,76,60,54,66,38,54,36,38,47,52,65,33,65,46,60,66,70,63,67,69,64,100,53,52,64,75,75,44,56,94,81,68

Secondary structure (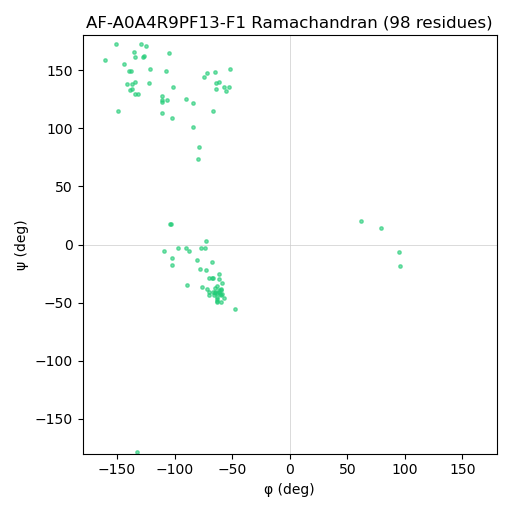DSSP, 8-state):
-B-SEEE--SSPPTTEEEEEEES--TT-B--TTS----EEEEEEESSHHHHHHHHHHHHHT-EEESS---HHHHHHHTT-HHHHHT---TTHHHHSTTT-

Sequence (100 aa):
GMLHHLKFPDAAPAHAAMRIETGVRAGDAISPFYDPMIAKLVVHGKDRAAALAALRKALAETEVAGSTVNTAFLAALAADADFAAGDVDTGLIGRHQDEL

Mean predicted aligned error: 2.81 Å

pLDDT: mean 95.99, std 2.55, range [86.5, 98.44]